Protein AF-A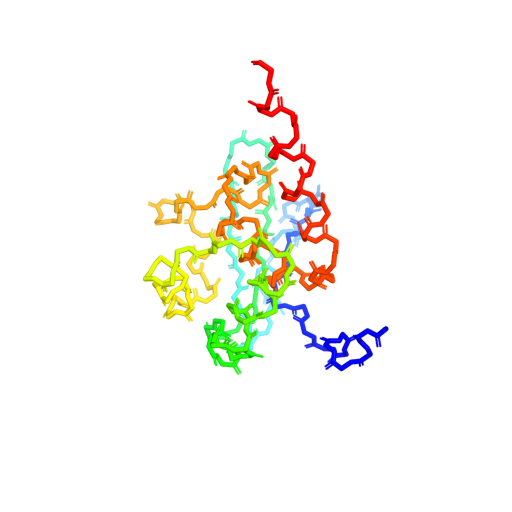0A1C5VA12-F1 (afdb_monomer)

pLDDT: mean 81.7, std 15.46, range [29.97, 97.31]

Mean predicted aligned error: 7.23 Å

Nearest PDB structures (foldseek):
  4krw-assembly1_A-2  TM=3.363E-01  e=3.372E+00  Pseudomonas aeruginosa UCBPP-PA14

Radius of gyration: 15.87 Å; Cα contacts (8 Å, |Δi|>4): 176; chains: 1; bounding box: 36×32×47 Å

Solvent-accessible surface area (backbone atoms only — not comparable to full-atom values): 8118 Å² total; per-residue (Å²): 130,79,80,87,64,78,79,91,45,63,41,36,46,80,44,74,46,92,44,73,65,53,35,54,49,49,65,76,61,62,50,95,65,45,38,74,33,72,47,45,85,82,88,45,87,45,30,30,25,36,23,41,69,56,31,50,57,81,80,45,61,64,70,61,51,53,50,56,39,42,77,72,76,41,86,65,61,64,70,61,48,48,55,58,30,71,35,48,44,59,47,76,26,34,68,93,79,30,88,62,45,87,88,72,53,76,54,70,57,46,39,50,51,45,26,52,35,56,47,49,58,68,68,58,45,53,54,51,52,51,51,54,55,61,70,68,69,121

Structure (mmCIF, N/CA/C/O backbone):
data_AF-A0A1C5VA12-F1
#
_entry.id   AF-A0A1C5VA12-F1
#
loop_
_atom_site.group_PDB
_atom_site.id
_atom_site.type_symbol
_atom_site.label_atom_id
_atom_site.label_alt_id
_atom_site.label_comp_id
_atom_site.label_asym_id
_atom_site.label_entity_id
_atom_site.label_seq_id
_atom_site.pdbx_PDB_ins_code
_atom_site.Cartn_x
_atom_site.Cartn_y
_atom_site.Cartn_z
_atom_site.occupancy
_atom_site.B_iso_or_equiv
_atom_site.auth_seq_id
_atom_site.auth_comp_id
_atom_site.auth_asym_id
_atom_site.auth_atom_id
_atom_site.pdbx_PDB_model_num
ATOM 1 N N . MET A 1 1 ? -2.638 -16.931 15.295 1.00 29.97 1 MET A N 1
ATOM 2 C CA . MET A 1 1 ? -1.655 -17.181 14.218 1.00 29.97 1 MET A CA 1
ATOM 3 C C . MET A 1 1 ? -2.413 -17.085 12.903 1.00 29.97 1 MET A C 1
ATOM 5 O O . MET A 1 1 ? -3.107 -18.033 12.551 1.00 29.97 1 MET A O 1
ATOM 9 N N . ASN A 1 2 ? -2.426 -15.912 12.262 1.00 32.62 2 ASN A N 1
ATOM 10 C CA . ASN A 1 2 ? -3.337 -15.626 11.150 1.00 32.62 2 ASN A CA 1
ATOM 11 C C . ASN A 1 2 ? -2.838 -16.251 9.831 1.00 32.62 2 ASN A C 1
ATOM 13 O O . ASN A 1 2 ? -2.416 -15.587 8.891 1.00 32.62 2 ASN A O 1
ATOM 17 N N . TYR A 1 3 ? -2.898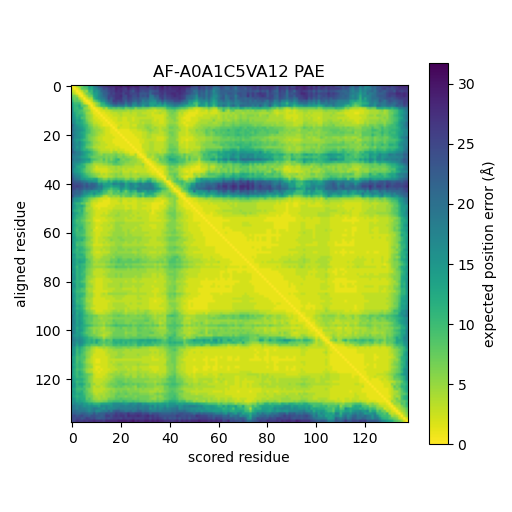 -17.584 9.778 1.00 31.56 3 TYR A N 1
ATOM 18 C CA . TYR A 1 3 ? -2.606 -18.424 8.611 1.00 31.56 3 TYR A CA 1
ATOM 19 C C . TYR A 1 3 ? -3.568 -18.181 7.426 1.00 31.56 3 TYR A C 1
ATOM 21 O O . TYR A 1 3 ? -3.363 -18.744 6.352 1.00 31.56 3 TYR A O 1
ATOM 29 N N . ALA A 1 4 ? -4.597 -17.342 7.597 1.00 36.81 4 ALA A N 1
ATOM 30 C CA . ALA A 1 4 ? -5.618 -17.054 6.591 1.00 36.81 4 ALA A CA 1
ATOM 31 C C . ALA A 1 4 ? -5.236 -15.945 5.585 1.00 36.81 4 ALA A C 1
ATOM 33 O O . ALA A 1 4 ? -5.934 -15.771 4.588 1.00 36.81 4 ALA A O 1
ATOM 34 N N . VAL A 1 5 ? -4.144 -15.192 5.796 1.00 43.16 5 VAL A N 1
ATOM 35 C CA . VAL A 1 5 ? -3.888 -13.967 5.005 1.00 43.16 5 VAL A CA 1
ATOM 36 C C . VAL A 1 5 ? -2.687 -14.067 4.051 1.00 43.16 5 VAL A C 1
ATOM 38 O O . VAL A 1 5 ? -2.600 -13.279 3.121 1.00 43.16 5 VAL A O 1
ATOM 41 N N . GLN A 1 6 ? -1.787 -15.049 4.172 1.00 51.09 6 GLN A N 1
ATOM 42 C CA . GLN A 1 6 ? -0.463 -14.960 3.520 1.00 51.09 6 GLN A CA 1
ATOM 43 C C . GLN A 1 6 ? -0.091 -16.118 2.579 1.00 51.09 6 GLN A C 1
ATOM 45 O O . GLN A 1 6 ? 1.045 -16.586 2.557 1.00 51.09 6 GLN A O 1
ATOM 50 N N . LYS A 1 7 ? -1.021 -16.549 1.723 1.00 44.81 7 LYS A N 1
ATOM 51 C CA . LYS A 1 7 ? -0.675 -17.279 0.491 1.00 44.81 7 LYS A CA 1
ATOM 52 C C . LYS A 1 7 ? -1.203 -16.482 -0.704 1.00 44.81 7 LYS A C 1
ATOM 54 O O . LYS A 1 7 ? -2.408 -16.393 -0.882 1.00 44.81 7 LYS A O 1
ATOM 59 N N . ASN A 1 8 ? -0.296 -15.890 -1.489 1.00 53.03 8 ASN A N 1
ATOM 60 C CA . ASN A 1 8 ? -0.555 -15.107 -2.716 1.00 53.03 8 ASN A CA 1
ATOM 61 C C . ASN A 1 8 ? -1.107 -13.668 -2.572 1.00 53.03 8 ASN A C 1
ATOM 63 O O . ASN A 1 8 ? -1.662 -13.164 -3.548 1.00 53.03 8 ASN A O 1
ATOM 67 N N . LYS A 1 9 ? -0.928 -12.980 -1.431 1.00 59.94 9 LYS A N 1
ATOM 68 C CA . LYS A 1 9 ? -1.467 -11.616 -1.205 1.00 59.94 9 LYS A CA 1
ATOM 69 C C . LYS A 1 9 ? -0.481 -10.446 -1.321 1.00 59.94 9 LYS A C 1
ATOM 71 O O . LYS A 1 9 ? -0.883 -9.322 -1.060 1.00 59.94 9 LYS A O 1
ATOM 76 N N . LYS A 1 10 ? 0.786 -10.656 -1.703 1.00 74.19 10 LYS A N 1
ATOM 77 C CA . LYS A 1 10 ? 1.656 -9.511 -2.019 1.00 74.19 10 LYS A CA 1
ATOM 78 C C . LYS A 1 10 ? 1.098 -8.839 -3.275 1.00 74.19 10 LYS A C 1
ATOM 80 O O . LYS A 1 10 ? 1.158 -9.427 -4.357 1.00 74.19 10 LYS A O 1
ATOM 85 N N . LEU A 1 11 ? 0.482 -7.674 -3.094 1.00 86.56 11 LEU A N 1
ATOM 86 C CA . LEU A 1 11 ? -0.166 -6.933 -4.171 1.00 86.56 11 LEU A CA 1
ATOM 87 C C . LEU A 1 11 ? 0.820 -6.028 -4.881 1.00 86.56 11 LEU A C 1
ATOM 89 O O . LEU A 1 11 ? 0.661 -5.812 -6.075 1.00 86.56 11 LEU A O 1
ATOM 93 N N . ALA A 1 12 ? 1.833 -5.548 -4.162 1.00 89.69 12 ALA A N 1
ATOM 94 C CA . ALA A 1 12 ? 2.859 -4.674 -4.689 1.00 89.69 12 ALA A CA 1
ATOM 95 C C . ALA A 1 12 ? 4.260 -5.047 -4.199 1.00 89.69 12 ALA A C 1
ATOM 97 O O . ALA A 1 12 ? 4.431 -5.732 -3.190 1.00 89.69 12 ALA A O 1
ATOM 98 N N . ALA A 1 13 ? 5.277 -4.583 -4.913 1.00 87.88 13 ALA A N 1
ATOM 99 C CA . ALA A 1 13 ? 6.680 -4.670 -4.554 1.00 87.88 13 ALA A CA 1
ATOM 100 C C . ALA A 1 13 ? 7.433 -3.461 -5.112 1.00 87.88 13 ALA A C 1
ATOM 102 O O . ALA A 1 13 ? 7.199 -3.060 -6.249 1.00 87.88 13 ALA A O 1
ATOM 103 N N . THR A 1 14 ? 8.396 -2.957 -4.346 1.00 86.25 14 THR A N 1
ATOM 104 C CA . THR A 1 14 ? 9.441 -2.090 -4.893 1.00 86.25 14 THR A CA 1
ATOM 105 C C . THR A 1 14 ? 10.615 -2.949 -5.349 1.00 86.25 14 THR A C 1
ATOM 107 O O . THR A 1 14 ? 11.042 -3.865 -4.639 1.00 86.25 14 THR A O 1
ATOM 110 N N . VAL A 1 15 ? 11.118 -2.669 -6.545 1.00 86.38 15 VAL A N 1
ATOM 111 C CA . VAL A 1 15 ? 12.227 -3.375 -7.183 1.00 86.38 15 VAL A CA 1
ATOM 112 C C . VAL A 1 15 ? 13.334 -2.374 -7.505 1.00 86.38 15 VAL A C 1
ATOM 114 O O . VAL A 1 15 ? 13.066 -1.246 -7.915 1.00 86.38 15 VAL A O 1
ATOM 117 N N . TYR A 1 16 ? 14.585 -2.806 -7.328 1.00 86.19 16 TYR A N 1
ATOM 118 C CA . TYR A 1 16 ? 15.787 -2.001 -7.555 1.00 86.19 16 TYR A CA 1
ATOM 119 C C . TYR A 1 16 ? 16.677 -2.679 -8.611 1.00 86.19 16 TYR A C 1
ATOM 121 O O . TYR A 1 16 ? 17.609 -3.406 -8.253 1.00 86.19 16 TYR A O 1
ATOM 129 N N . PRO A 1 17 ? 16.385 -2.487 -9.907 1.00 84.44 17 PRO A N 1
ATOM 130 C CA . PRO A 1 17 ? 17.273 -2.856 -11.000 1.00 84.44 17 PRO A CA 1
ATOM 131 C C . PRO A 1 17 ? 18.661 -2.241 -10.818 1.00 84.44 17 PRO A C 1
ATOM 133 O O . PRO A 1 17 ? 18.811 -1.088 -10.405 1.00 84.44 17 PRO A O 1
ATOM 136 N N . LYS A 1 18 ? 19.690 -3.016 -11.153 1.00 84.06 18 LYS A N 1
ATOM 137 C CA . LYS A 1 18 ? 21.096 -2.619 -11.028 1.00 84.06 18 LYS A CA 1
ATOM 138 C C . LYS A 1 18 ? 21.608 -1.894 -12.267 1.00 84.06 18 LYS A C 1
ATOM 140 O O . LYS A 1 18 ? 22.612 -1.189 -12.184 1.00 84.06 18 LYS A O 1
ATOM 145 N N . THR A 1 19 ? 20.955 -2.086 -13.412 1.00 84.19 19 THR A N 1
ATOM 146 C CA . THR A 1 19 ? 21.347 -1.497 -14.697 1.00 84.19 19 THR A CA 1
ATOM 147 C C . THR A 1 19 ? 20.136 -0.954 -15.453 1.00 84.19 19 THR A C 1
ATOM 149 O O . THR A 1 19 ? 19.003 -1.384 -15.237 1.00 84.19 19 THR A O 1
ATOM 152 N N . ALA A 1 20 ? 20.383 -0.035 -16.391 1.00 82.50 20 ALA A N 1
ATOM 153 C CA . ALA A 1 20 ? 19.352 0.461 -17.303 1.00 82.50 20 ALA A CA 1
ATOM 154 C C . ALA A 1 20 ? 18.749 -0.660 -18.170 1.00 82.50 20 ALA A C 1
ATOM 156 O O . ALA A 1 20 ? 17.567 -0.624 -18.494 1.00 82.50 20 ALA A O 1
ATOM 157 N N . GLU A 1 21 ? 19.546 -1.668 -18.532 1.00 85.06 21 GLU A N 1
ATOM 158 C CA . GLU A 1 21 ? 19.072 -2.827 -19.293 1.00 85.06 21 GLU A CA 1
ATOM 159 C C . GLU A 1 21 ? 18.093 -3.673 -18.472 1.00 85.06 21 GLU A C 1
ATOM 161 O O . GLU A 1 21 ? 17.007 -3.978 -18.956 1.00 85.06 21 GLU A O 1
ATOM 166 N N . GLU A 1 22 ? 18.425 -3.974 -17.211 1.00 84.56 22 GLU A N 1
ATOM 167 C CA . GLU A 1 22 ? 17.539 -4.704 -16.294 1.00 84.56 22 GLU A CA 1
ATOM 168 C C . GLU A 1 22 ? 16.235 -3.930 -16.055 1.00 84.56 22 GLU A C 1
ATOM 170 O O . GLU A 1 22 ? 15.151 -4.508 -16.092 1.00 84.56 22 GLU A O 1
ATOM 175 N N . TYR A 1 23 ? 16.332 -2.609 -15.894 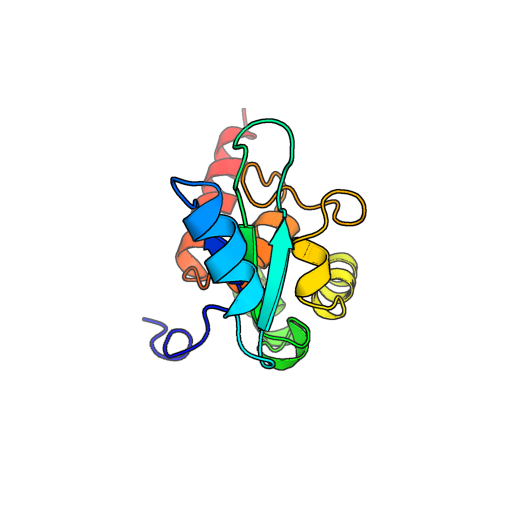1.00 84.56 23 TYR A N 1
ATOM 176 C CA . TYR A 1 23 ? 15.180 -1.718 -15.768 1.00 84.56 23 TYR A CA 1
ATOM 177 C C . TYR A 1 23 ? 14.250 -1.797 -16.991 1.00 84.56 23 TYR A C 1
ATOM 179 O O . TYR A 1 23 ? 13.052 -2.050 -16.852 1.00 84.56 23 TYR A O 1
ATOM 187 N N . MET A 1 24 ? 14.800 -1.634 -18.200 1.00 82.44 24 MET A N 1
ATOM 188 C CA . MET A 1 24 ? 14.023 -1.685 -19.445 1.00 82.44 24 MET A CA 1
ATOM 189 C C . MET A 1 24 ? 13.441 -3.076 -19.703 1.00 82.44 24 MET A C 1
ATOM 191 O O . MET A 1 24 ? 12.303 -3.194 -20.158 1.00 82.44 24 MET A O 1
ATOM 195 N N . GLN A 1 25 ? 14.194 -4.132 -19.385 1.00 85.12 25 GLN A N 1
ATOM 196 C CA . GLN A 1 25 ? 13.719 -5.506 -19.493 1.00 85.12 25 GLN A CA 1
ATOM 197 C C . GLN A 1 25 ? 12.549 -5.757 -18.541 1.00 85.12 25 GLN A C 1
ATOM 199 O O . GLN A 1 25 ? 11.556 -6.349 -18.956 1.00 85.12 25 GLN A O 1
ATOM 204 N N . MET A 1 26 ? 12.625 -5.296 -17.290 1.00 82.38 26 MET A N 1
ATOM 205 C CA . MET A 1 26 ? 11.529 -5.449 -16.332 1.00 82.38 26 MET A CA 1
ATOM 206 C C . MET A 1 26 ? 10.262 -4.750 -16.819 1.00 82.38 26 MET A C 1
ATOM 208 O O . MET A 1 26 ? 9.224 -5.397 -16.899 1.00 82.38 26 MET A O 1
ATOM 212 N N . ILE A 1 27 ? 10.345 -3.490 -17.254 1.00 80.31 27 ILE A N 1
ATOM 213 C CA . ILE A 1 27 ? 9.183 -2.783 -17.816 1.00 80.31 27 ILE A CA 1
ATOM 214 C C . ILE A 1 27 ? 8.597 -3.536 -19.020 1.00 80.31 27 ILE A C 1
ATOM 216 O O . ILE A 1 27 ? 7.382 -3.673 -19.126 1.00 80.31 27 ILE A O 1
ATOM 220 N N . GLY A 1 28 ? 9.445 -4.052 -19.915 1.00 77.25 28 GLY A N 1
ATOM 221 C CA . GLY A 1 28 ? 9.001 -4.752 -21.125 1.00 77.25 28 GLY A CA 1
ATOM 222 C C . GLY A 1 28 ? 8.498 -6.184 -20.911 1.00 77.25 28 GLY A C 1
ATOM 223 O O . GLY A 1 28 ? 7.936 -6.761 -21.838 1.00 77.25 28 GLY A O 1
ATOM 224 N N . THR A 1 29 ? 8.719 -6.778 -19.734 1.00 79.38 29 THR A N 1
ATOM 225 C CA . THR A 1 29 ? 8.376 -8.186 -19.440 1.00 79.38 29 THR A CA 1
ATOM 226 C C . THR A 1 29 ? 7.376 -8.356 -18.306 1.00 79.38 29 THR A C 1
ATOM 228 O O . THR A 1 29 ? 6.897 -9.472 -18.088 1.00 79.38 29 THR A O 1
ATOM 231 N N . VAL A 1 30 ? 7.031 -7.279 -17.594 1.00 79.25 30 VAL A N 1
ATOM 232 C CA . VAL A 1 30 ? 5.912 -7.291 -16.653 1.00 79.25 30 VAL A CA 1
ATOM 233 C C . VAL A 1 30 ? 4.648 -7.646 -17.438 1.00 79.25 30 VAL A C 1
ATOM 235 O O . VAL A 1 30 ? 4.236 -6.928 -18.344 1.00 79.25 30 VAL A O 1
ATOM 238 N N . GLY A 1 31 ? 4.081 -8.813 -17.126 1.00 72.06 31 GLY A N 1
ATOM 239 C CA . GLY A 1 31 ? 2.914 -9.338 -17.827 1.00 72.06 31 GLY A CA 1
ATOM 240 C C . GLY A 1 31 ? 1.672 -8.468 -17.638 1.00 72.06 31 GLY A C 1
ATOM 241 O O . GLY A 1 31 ? 1.582 -7.686 -16.692 1.00 72.06 31 GLY A O 1
ATOM 242 N N . ASP A 1 32 ? 0.673 -8.677 -18.496 1.00 78.88 32 ASP A N 1
ATOM 243 C CA . ASP A 1 32 ? -0.553 -7.867 -18.559 1.00 78.88 32 ASP A CA 1
ATOM 244 C C . ASP A 1 32 ? -1.387 -7.847 -17.265 1.00 78.88 32 ASP A C 1
ATOM 246 O O . ASP A 1 32 ? -2.313 -7.049 -17.139 1.00 78.88 32 ASP A O 1
ATOM 250 N N . GLU A 1 33 ? -1.091 -8.710 -16.296 1.00 80.19 33 GLU A N 1
ATOM 251 C CA . GLU A 1 33 ? -1.761 -8.771 -14.991 1.00 80.19 33 GLU A CA 1
ATOM 252 C C . GLU A 1 33 ? -1.239 -7.733 -13.984 1.00 80.19 33 GLU A C 1
ATOM 254 O O . GLU A 1 33 ? -1.808 -7.569 -12.899 1.00 80.19 33 GLU A O 1
ATOM 259 N N . TYR A 1 34 ? -0.168 -7.024 -14.336 1.00 84.56 34 TYR A N 1
ATOM 260 C CA . TYR A 1 34 ? 0.562 -6.151 -13.436 1.00 84.56 34 TYR A CA 1
ATOM 261 C C . TYR A 1 34 ? 0.719 -4.740 -14.002 1.00 84.56 34 TYR A C 1
ATOM 263 O O . TYR A 1 34 ? 0.713 -4.488 -15.205 1.00 84.56 34 TYR A O 1
ATOM 271 N N . TYR A 1 35 ? 0.881 -3.816 -13.075 1.00 85.38 35 TYR A N 1
ATOM 272 C CA . TYR A 1 35 ? 1.321 -2.456 -13.258 1.00 85.38 35 TYR A CA 1
ATOM 273 C C . TYR A 1 35 ? 2.813 -2.366 -12.932 1.00 85.38 35 TYR A C 1
ATOM 275 O O . TYR A 1 35 ? 3.266 -2.962 -11.957 1.00 85.38 35 TYR A O 1
ATOM 283 N N . CYS A 1 36 ? 3.574 -1.613 -13.726 1.00 86.19 36 CYS A N 1
ATOM 284 C CA . CYS A 1 36 ? 4.980 -1.314 -13.466 1.00 86.19 36 CYS A CA 1
ATOM 285 C C . CYS A 1 36 ? 5.233 0.168 -13.731 1.00 86.19 36 CYS A C 1
ATOM 287 O O . CYS A 1 36 ? 5.070 0.629 -14.860 1.00 86.19 36 CYS A O 1
ATOM 289 N N . TYR A 1 37 ? 5.604 0.901 -12.684 1.00 80.31 37 TYR A N 1
ATOM 290 C CA . TYR A 1 37 ? 5.774 2.347 -12.717 1.00 80.31 37 TYR A CA 1
ATOM 291 C C . TYR A 1 37 ? 7.158 2.748 -12.196 1.00 80.31 37 TYR A C 1
ATOM 293 O O . TYR A 1 37 ? 7.631 2.159 -11.219 1.00 80.31 37 TYR A O 1
ATOM 301 N N . PRO A 1 38 ? 7.816 3.749 -12.809 1.00 78.62 38 PRO A N 1
ATOM 302 C CA . PRO A 1 38 ? 8.964 4.395 -12.190 1.00 78.62 38 PRO A CA 1
ATOM 303 C C . PRO A 1 38 ? 8.517 5.035 -10.878 1.00 78.62 38 PRO A C 1
ATOM 305 O O . PRO A 1 38 ? 7.667 5.919 -10.885 1.00 78.62 38 PRO A O 1
ATOM 308 N N . TYR A 1 39 ? 9.086 4.582 -9.764 1.00 68.81 39 TYR A N 1
ATOM 309 C CA . TYR A 1 39 ? 8.703 5.075 -8.443 1.00 68.81 39 TYR A CA 1
ATOM 310 C C . TYR A 1 39 ? 9.449 6.368 -8.083 1.00 68.81 39 TYR A C 1
ATOM 312 O O . TYR A 1 39 ? 8.977 7.128 -7.250 1.00 68.81 39 TYR A O 1
ATOM 320 N N . HIS A 1 40 ? 10.613 6.640 -8.698 1.00 63.03 40 HIS A N 1
ATOM 321 C CA . HIS A 1 40 ? 11.339 7.890 -8.461 1.00 63.03 40 HIS A CA 1
ATOM 322 C C . HIS A 1 40 ? 12.373 8.211 -9.552 1.00 63.03 40 HIS A C 1
ATOM 324 O O . HIS A 1 40 ? 12.961 7.314 -10.153 1.00 63.03 40 HIS A O 1
ATOM 330 N N . THR A 1 41 ? 12.652 9.503 -9.761 1.00 54.28 41 THR A N 1
ATOM 331 C CA . THR A 1 41 ? 13.744 9.989 -10.630 1.00 54.28 41 THR A CA 1
ATOM 332 C C . THR A 1 41 ? 14.940 10.561 -9.860 1.00 54.28 41 THR A C 1
ATOM 334 O O . THR A 1 41 ? 15.939 10.902 -10.492 1.00 54.28 41 THR A O 1
ATOM 337 N N . ARG A 1 42 ? 14.877 10.693 -8.521 1.00 54.91 42 ARG A N 1
ATOM 338 C CA . ARG A 1 42 ? 15.814 11.570 -7.784 1.00 54.91 42 ARG A CA 1
ATOM 339 C C . ARG A 1 42 ? 16.811 10.893 -6.836 1.00 54.91 42 ARG A C 1
ATOM 341 O O . ARG A 1 42 ? 17.907 11.426 -6.712 1.00 54.91 42 ARG A O 1
ATOM 348 N N . GLU A 1 43 ? 16.516 9.732 -6.242 1.00 50.09 43 GLU A N 1
ATOM 349 C CA . GLU A 1 43 ? 17.462 9.076 -5.304 1.00 50.09 43 GLU A CA 1
ATOM 350 C C . GLU A 1 43 ? 18.021 7.730 -5.785 1.00 50.09 43 GLU A C 1
ATOM 352 O O . GLU A 1 43 ? 19.200 7.440 -5.593 1.00 50.09 43 GLU A O 1
ATOM 357 N N . TYR A 1 44 ? 17.212 6.932 -6.483 1.00 59.09 44 TYR A N 1
ATOM 358 C CA . TYR A 1 44 ? 17.643 5.692 -7.125 1.00 59.09 44 TYR A CA 1
ATOM 359 C C . TYR A 1 44 ? 17.216 5.735 -8.583 1.00 59.09 44 TYR A C 1
ATOM 361 O O . TYR A 1 44 ? 16.026 5.684 -8.880 1.00 59.09 44 TYR A O 1
ATOM 369 N N . GLN A 1 45 ? 18.198 5.810 -9.485 1.00 64.62 45 GLN A N 1
ATOM 370 C CA . GLN A 1 45 ? 17.987 6.039 -10.920 1.00 64.62 45 GLN A CA 1
ATOM 371 C C . GLN A 1 45 ? 17.024 5.032 -11.582 1.00 64.62 45 GLN A C 1
ATOM 373 O O . GLN A 1 45 ? 16.473 5.328 -12.637 1.00 64.62 45 GLN A O 1
ATOM 378 N N . TYR A 1 46 ? 16.815 3.860 -10.970 1.00 70.75 46 TYR A N 1
ATOM 379 C CA . TYR A 1 46 ? 16.066 2.753 -11.563 1.00 70.75 46 TYR A CA 1
ATOM 380 C C . TYR A 1 46 ? 14.951 2.177 -10.680 1.00 70.75 46 TYR A C 1
ATOM 382 O O . TYR A 1 46 ? 14.474 1.089 -10.962 1.00 70.75 46 TYR A O 1
ATOM 390 N N . MET A 1 47 ? 14.502 2.847 -9.619 1.00 82.69 47 MET A N 1
ATOM 391 C CA . MET A 1 47 ? 13.498 2.244 -8.730 1.00 82.69 47 MET A CA 1
ATOM 392 C C . MET A 1 47 ? 12.133 2.053 -9.418 1.00 82.69 47 MET A C 1
ATOM 394 O O . MET A 1 47 ? 11.552 2.998 -9.954 1.00 82.69 47 MET A O 1
ATOM 398 N N . LEU A 1 48 ? 11.607 0.827 -9.356 1.00 85.81 48 LEU A N 1
ATOM 399 C CA . LEU A 1 48 ? 10.322 0.438 -9.935 1.00 85.81 48 LEU A CA 1
ATOM 400 C C . LEU A 1 48 ? 9.330 0.044 -8.845 1.00 85.81 48 LEU A C 1
ATOM 402 O O . LEU A 1 48 ? 9.645 -0.757 -7.967 1.00 85.81 48 LEU A O 1
ATOM 406 N N . TYR A 1 49 ? 8.106 0.542 -8.959 1.00 88.81 49 TYR A N 1
ATOM 407 C CA . TYR A 1 49 ? 6.948 0.013 -8.258 1.00 88.81 49 TYR A CA 1
ATOM 408 C C . TYR A 1 49 ? 6.223 -0.965 -9.175 1.00 88.81 49 TYR A C 1
ATOM 410 O O . TYR A 1 49 ? 5.854 -0.623 -10.299 1.00 88.81 49 TYR A O 1
ATOM 418 N N . VAL A 1 50 ? 6.022 -2.190 -8.703 1.00 89.44 50 VAL A N 1
ATOM 419 C CA . VAL A 1 50 ? 5.289 -3.227 -9.426 1.00 89.44 50 VAL A CA 1
ATOM 420 C C . VAL A 1 50 ? 4.103 -3.649 -8.584 1.00 89.44 50 VAL A C 1
ATOM 422 O O . VAL A 1 50 ? 4.292 -4.046 -7.437 1.00 89.44 50 VAL A O 1
ATOM 425 N N . SER A 1 51 ? 2.896 -3.616 -9.137 1.00 91.12 51 SER A N 1
ATOM 426 C CA . SER A 1 51 ? 1.694 -4.091 -8.450 1.00 91.12 51 SER A CA 1
ATOM 427 C C . SER A 1 51 ? 0.797 -4.917 -9.352 1.00 91.12 51 SER A C 1
ATOM 429 O O . SER A 1 51 ? 0.942 -4.906 -10.567 1.00 91.12 51 SER A O 1
ATOM 431 N N . ARG A 1 52 ? -0.114 -5.695 -8.772 1.00 89.31 52 ARG A N 1
ATOM 432 C CA . ARG A 1 52 ? -1.208 -6.312 -9.528 1.00 89.31 52 ARG A CA 1
ATOM 433 C C . ARG A 1 52 ? -2.175 -5.241 -10.023 1.00 89.31 52 ARG A C 1
ATOM 435 O O . ARG A 1 52 ? -2.243 -4.153 -9.459 1.00 89.31 52 ARG A O 1
ATOM 442 N N . LYS A 1 53 ? -2.981 -5.576 -11.025 1.00 89.94 53 LYS A N 1
ATOM 443 C CA . LYS A 1 53 ? -4.145 -4.764 -11.396 1.00 89.94 53 LYS A CA 1
ATOM 444 C C . LYS A 1 53 ? -5.269 -4.846 -10.357 1.00 89.94 53 LYS A C 1
ATOM 446 O O . LYS A 1 53 ? -5.319 -5.769 -9.536 1.00 89.94 53 LYS A O 1
ATOM 451 N N . GLY A 1 54 ? -6.179 -3.879 -10.436 1.00 92.44 54 GLY A N 1
ATOM 452 C CA . GLY A 1 54 ? -7.311 -3.721 -9.524 1.00 92.44 54 GLY A CA 1
ATOM 453 C C . GLY A 1 54 ? -7.029 -2.709 -8.420 1.00 92.44 54 GLY A C 1
ATOM 454 O O . GLY A 1 54 ? -6.183 -1.832 -8.573 1.00 92.44 54 GLY A O 1
ATOM 455 N N . SER A 1 55 ? -7.749 -2.848 -7.318 1.00 95.38 55 SER A N 1
ATOM 456 C CA . SER A 1 55 ? -7.772 -1.987 -6.136 1.00 95.38 55 SER A CA 1
ATOM 457 C C . SER A 1 55 ? -7.613 -2.826 -4.867 1.00 95.38 55 SER A C 1
ATOM 459 O O . SER A 1 55 ? -7.728 -4.049 -4.916 1.00 95.38 55 SER A O 1
ATOM 461 N N . LEU A 1 56 ? -7.381 -2.214 -3.702 1.00 93.75 56 LEU A N 1
ATOM 462 C CA . LEU A 1 56 ? -7.334 -2.981 -2.444 1.00 93.75 56 LEU A CA 1
ATOM 463 C C . LEU A 1 56 ? -8.670 -3.677 -2.145 1.00 93.75 56 LEU A C 1
ATOM 465 O O . LEU A 1 56 ? -8.660 -4.788 -1.615 1.00 93.75 56 LEU A O 1
ATOM 469 N N . SER A 1 57 ? -9.798 -3.064 -2.524 1.00 94.81 57 SER A N 1
ATOM 470 C CA . SER A 1 57 ? -11.137 -3.647 -2.372 1.00 94.81 57 SER A CA 1
ATOM 471 C C . SER A 1 57 ? -11.331 -4.969 -3.116 1.00 94.81 57 SER A C 1
ATOM 473 O O . SER A 1 57 ? -12.166 -5.770 -2.705 1.00 94.81 57 SER A O 1
ATOM 475 N N . ASP A 1 58 ? -10.551 -5.241 -4.163 1.00 92.44 58 ASP A N 1
ATOM 476 C CA . ASP A 1 58 ? -10.619 -6.520 -4.879 1.00 92.44 58 ASP A CA 1
ATOM 477 C C . ASP A 1 58 ? -9.972 -7.674 -4.089 1.00 92.44 58 ASP A C 1
ATOM 479 O O . ASP A 1 58 ? -10.205 -8.849 -4.380 1.00 92.44 58 ASP A O 1
ATOM 483 N N . TYR A 1 59 ? -9.158 -7.358 -3.075 1.00 90.31 59 TYR A N 1
ATOM 484 C CA . TYR A 1 59 ? -8.358 -8.333 -2.324 1.00 90.31 59 TYR A CA 1
ATOM 485 C C . TYR A 1 59 ? -8.652 -8.357 -0.817 1.00 90.31 59 TYR A C 1
ATOM 487 O O . TYR A 1 59 ? -8.332 -9.350 -0.146 1.00 90.31 59 TYR A O 1
ATOM 495 N N . PHE A 1 60 ? -9.231 -7.283 -0.277 1.00 91.81 60 PHE A N 1
ATOM 496 C CA . PHE A 1 60 ? -9.478 -7.100 1.149 1.00 91.81 60 PHE A CA 1
ATOM 497 C C . PHE A 1 60 ? -10.865 -6.515 1.421 1.00 91.81 60 PHE A C 1
ATOM 499 O O . PHE A 1 60 ? -11.326 -5.604 0.737 1.00 91.81 60 PHE A O 1
ATOM 506 N N . ASP A 1 61 ? -11.486 -7.004 2.491 1.00 93.00 61 ASP A N 1
ATOM 507 C CA . ASP A 1 61 ? -12.712 -6.444 3.050 1.00 93.00 61 ASP A CA 1
ATOM 508 C C . ASP A 1 61 ? -12.355 -5.290 4.002 1.00 93.00 61 ASP A C 1
ATOM 510 O O . ASP A 1 61 ? -11.648 -5.490 4.993 1.00 93.00 61 ASP A O 1
ATOM 514 N N . LEU A 1 62 ? -12.806 -4.073 3.680 1.00 94.56 62 LEU A N 1
ATOM 515 C CA . LEU A 1 62 ? -12.487 -2.872 4.456 1.00 94.56 62 LEU A CA 1
ATOM 516 C C . LEU A 1 62 ? -13.036 -2.945 5.886 1.00 94.56 62 LEU A C 1
ATOM 518 O O . LEU A 1 62 ? -12.312 -2.618 6.826 1.00 94.56 62 LEU A O 1
ATOM 522 N N . ASP A 1 63 ? -14.277 -3.395 6.061 1.00 95.12 63 ASP A N 1
ATOM 523 C CA . ASP A 1 63 ? -14.922 -3.453 7.376 1.00 95.12 63 ASP A CA 1
ATOM 524 C C . ASP A 1 63 ? -14.200 -4.457 8.279 1.00 95.12 63 ASP A C 1
ATOM 526 O O . ASP A 1 63 ? -13.962 -4.197 9.463 1.00 95.12 63 ASP A O 1
ATOM 530 N N . GLN A 1 64 ? -13.760 -5.581 7.705 1.00 94.06 64 GLN A N 1
ATOM 531 C CA . GLN A 1 64 ? -12.932 -6.549 8.413 1.00 94.06 64 GLN A CA 1
ATOM 532 C C . GLN A 1 64 ? -11.585 -5.948 8.831 1.00 94.06 64 GLN A C 1
ATOM 534 O O . GLN A 1 64 ? -11.152 -6.164 9.964 1.00 94.06 64 GLN A O 1
ATOM 539 N N . ILE A 1 65 ? -10.919 -5.195 7.950 1.00 93.75 65 ILE A N 1
ATOM 540 C CA . ILE A 1 65 ? -9.650 -4.533 8.276 1.00 93.75 65 ILE A CA 1
ATOM 541 C C . ILE A 1 65 ? -9.842 -3.529 9.416 1.00 93.75 65 ILE A C 1
ATOM 543 O O . ILE A 1 65 ? -9.143 -3.629 10.425 1.00 93.75 65 ILE A O 1
ATOM 547 N N . LEU A 1 66 ? -10.820 -2.626 9.309 1.00 95.56 66 LEU A N 1
ATOM 548 C CA . LEU A 1 66 ? -11.119 -1.641 10.354 1.00 95.56 66 LEU A CA 1
ATOM 549 C C . LEU A 1 66 ? -11.420 -2.321 11.698 1.00 95.56 66 LEU A C 1
ATOM 551 O O . LEU A 1 66 ? -10.891 -1.913 12.731 1.00 95.56 66 LEU A O 1
ATOM 555 N N . SER A 1 67 ? -12.194 -3.410 11.685 1.00 94.62 67 SER A N 1
ATOM 556 C CA . SER A 1 67 ? -12.501 -4.186 12.890 1.00 94.62 67 SER A CA 1
ATOM 557 C C . SER A 1 67 ? -11.255 -4.803 13.537 1.00 94.62 67 SER A C 1
ATOM 559 O O . SER A 1 67 ? -11.111 -4.748 14.760 1.00 94.62 67 SER A O 1
ATOM 561 N N . VAL A 1 68 ? -10.328 -5.356 12.745 1.00 93.44 68 VAL A N 1
ATOM 562 C CA . VAL A 1 68 ? -9.088 -5.963 13.262 1.00 93.44 68 VAL A CA 1
ATOM 563 C C . VAL A 1 68 ? -8.181 -4.919 13.918 1.00 93.44 68 VAL A C 1
ATOM 565 O O . VAL A 1 68 ? -7.665 -5.166 15.012 1.00 93.44 68 VAL A O 1
ATOM 568 N N . TYR A 1 69 ? -7.997 -3.756 13.286 1.00 93.75 69 TYR A N 1
ATOM 569 C CA . TYR A 1 69 ? -7.213 -2.662 13.871 1.00 93.75 69 TYR A CA 1
ATOM 570 C C . TYR A 1 69 ? -7.891 -2.089 15.125 1.00 93.75 69 TYR A C 1
ATOM 572 O O . TYR A 1 69 ? -7.230 -1.936 16.156 1.00 93.75 69 TYR A O 1
ATOM 580 N N . GLY A 1 70 ? -9.215 -1.900 15.097 1.00 94.44 70 GLY A N 1
ATOM 581 C CA . GLY A 1 70 ? -9.990 -1.439 16.251 1.00 94.44 70 GLY A CA 1
ATOM 582 C C . GLY A 1 70 ? -9.900 -2.387 17.451 1.00 94.44 70 GLY A C 1
ATOM 583 O O . GLY A 1 70 ? -9.670 -1.947 18.576 1.00 94.44 70 GLY A O 1
ATOM 584 N N . ALA A 1 71 ? -9.954 -3.705 17.225 1.00 93.56 71 ALA A N 1
ATOM 585 C CA . ALA A 1 71 ? -9.739 -4.710 18.274 1.00 93.56 71 ALA A CA 1
ATOM 586 C C . ALA A 1 71 ? -8.331 -4.645 18.900 1.00 93.56 71 ALA A C 1
ATOM 588 O O . ALA A 1 71 ? -8.116 -5.130 20.012 1.00 93.56 71 ALA A O 1
ATOM 589 N N . CYS A 1 72 ? -7.370 -4.036 18.202 1.00 90.94 72 CYS A N 1
ATOM 590 C CA . CYS A 1 72 ? -6.017 -3.801 18.691 1.00 90.94 72 CYS A CA 1
ATOM 591 C C . CYS A 1 72 ? -5.844 -2.436 19.382 1.00 90.94 72 CYS A C 1
ATOM 593 O O . CYS A 1 72 ? -4.734 -2.154 19.848 1.00 90.94 72 CYS A O 1
ATOM 595 N N . GLY A 1 73 ? -6.906 -1.627 19.482 1.00 91.88 73 GLY A N 1
ATOM 596 C CA . GLY A 1 73 ? -6.882 -0.274 20.042 1.00 91.88 73 GLY A CA 1
ATOM 597 C C . GLY A 1 73 ? -6.336 0.786 19.083 1.00 91.88 73 GLY A C 1
ATOM 598 O O . GLY A 1 73 ? -5.792 1.782 19.544 1.00 91.88 73 GLY A O 1
ATOM 599 N N . ILE A 1 74 ? -6.416 0.546 17.771 1.00 92.44 74 ILE A N 1
ATOM 600 C CA . ILE A 1 74 ? -5.999 1.491 16.729 1.00 92.44 74 ILE A CA 1
ATOM 601 C C . ILE A 1 74 ? -7.248 1.937 15.976 1.00 92.44 74 ILE A C 1
ATOM 603 O O . ILE A 1 74 ? -7.909 1.125 15.325 1.00 92.44 74 ILE A O 1
ATOM 607 N N . GLU A 1 75 ? -7.568 3.222 16.075 1.00 93.31 75 GLU A N 1
ATOM 608 C CA . GLU A 1 75 ? -8.708 3.830 15.394 1.00 93.31 75 GLU A CA 1
ATOM 609 C C . GLU A 1 75 ? -8.240 4.452 14.078 1.00 93.31 75 GLU A C 1
ATOM 611 O O . GLU A 1 75 ? -7.689 5.547 14.060 1.00 93.31 75 GLU A O 1
ATOM 616 N N . LEU A 1 76 ? -8.450 3.728 12.977 1.00 94.31 76 LEU A N 1
ATOM 617 C CA . LEU A 1 76 ? -8.180 4.232 11.631 1.00 94.31 76 LEU A CA 1
ATOM 618 C C . LEU A 1 76 ? -9.353 5.081 11.128 1.00 94.31 76 LEU A C 1
ATOM 620 O O . LEU A 1 76 ? -10.516 4.709 11.315 1.00 94.31 76 LEU A O 1
ATOM 624 N N . ASP A 1 77 ? -9.057 6.160 10.407 1.00 96.12 77 ASP A N 1
ATOM 625 C CA . ASP A 1 77 ? -10.073 6.949 9.708 1.00 96.12 77 ASP A CA 1
ATOM 626 C C . ASP A 1 77 ? -10.715 6.122 8.578 1.00 96.12 77 ASP A C 1
ATOM 628 O O . ASP A 1 77 ? -10.115 5.847 7.533 1.00 96.12 77 ASP A O 1
ATOM 632 N N . ALA A 1 78 ? -11.975 5.734 8.780 1.00 96.12 78 ALA A N 1
ATOM 633 C CA . ALA A 1 78 ? -12.722 4.909 7.839 1.00 96.12 78 ALA A CA 1
ATOM 634 C C . ALA A 1 78 ? -12.958 5.590 6.478 1.00 96.12 78 ALA A C 1
ATOM 636 O O . ALA A 1 78 ? -12.953 4.912 5.448 1.00 96.12 78 ALA A O 1
ATOM 637 N N . GLU A 1 79 ? -13.158 6.911 6.436 1.00 96.44 79 GLU A N 1
ATOM 638 C CA . GLU A 1 79 ? -13.379 7.634 5.179 1.00 96.44 79 GLU A CA 1
ATOM 639 C C . GLU A 1 79 ? -12.091 7.712 4.362 1.00 96.44 79 GLU A C 1
ATOM 641 O O . GLU A 1 79 ? -12.104 7.498 3.145 1.00 96.44 79 GLU A O 1
ATOM 646 N N . LYS A 1 80 ? -10.966 7.970 5.031 1.00 95.38 80 LYS A N 1
ATOM 647 C CA . LYS A 1 80 ? -9.637 7.984 4.418 1.00 95.38 80 LYS A CA 1
ATOM 648 C C . LYS A 1 80 ? -9.245 6.593 3.919 1.00 95.38 80 LYS A C 1
ATOM 650 O O . LYS A 1 80 ? -8.876 6.442 2.753 1.00 95.38 80 LYS A O 1
ATOM 655 N N . MET A 1 81 ? -9.443 5.561 4.738 1.00 96.44 81 MET A N 1
ATOM 656 C CA . MET A 1 81 ? -9.214 4.171 4.337 1.00 96.44 81 MET A CA 1
ATOM 657 C C . MET A 1 81 ? -10.089 3.767 3.148 1.00 96.44 81 MET A C 1
ATOM 659 O O . MET A 1 81 ? -9.595 3.149 2.207 1.00 96.44 81 MET A O 1
ATOM 663 N N . LYS A 1 82 ? -11.363 4.179 3.121 1.00 97.31 82 LYS A N 1
ATOM 664 C CA . LYS A 1 82 ? -12.253 3.938 1.978 1.00 97.31 82 LYS A CA 1
ATOM 665 C C . LYS A 1 82 ? -11.735 4.578 0.694 1.00 97.31 82 LYS A C 1
ATOM 667 O O . LYS A 1 82 ? -11.777 3.933 -0.352 1.00 97.31 82 LYS A O 1
ATOM 672 N N . LYS A 1 83 ? -11.225 5.814 0.759 1.00 95.88 83 LYS A N 1
ATOM 673 C CA . LYS A 1 83 ? -10.613 6.473 -0.406 1.00 95.88 83 LYS A CA 1
ATOM 674 C C . LYS A 1 83 ? -9.440 5.656 -0.934 1.00 95.88 83 LYS A C 1
ATOM 676 O O . LYS A 1 83 ? -9.410 5.386 -2.129 1.00 95.88 83 LYS A O 1
ATOM 681 N N . TYR A 1 84 ? -8.528 5.216 -0.066 1.00 95.56 84 TYR A N 1
ATOM 682 C CA . TYR A 1 84 ? -7.398 4.378 -0.477 1.00 95.56 84 TYR A CA 1
ATOM 683 C C . TYR A 1 84 ? -7.844 3.029 -1.041 1.00 95.56 84 TYR A C 1
ATOM 685 O O . TYR A 1 84 ? -7.294 2.573 -2.041 1.00 95.56 84 TYR A O 1
ATOM 693 N N . PHE A 1 85 ? -8.878 2.416 -0.463 1.00 96.00 85 PHE A N 1
ATOM 694 C CA . PHE A 1 85 ? -9.368 1.114 -0.907 1.00 96.00 85 PHE A CA 1
ATOM 695 C C . PHE A 1 85 ? -9.937 1.116 -2.327 1.00 96.00 85 PHE A C 1
ATOM 697 O O . PHE A 1 85 ? -9.857 0.105 -3.021 1.00 96.00 85 PHE A O 1
ATOM 704 N N . GLN A 1 86 ? -10.459 2.264 -2.760 1.00 96.19 86 GLN A N 1
ATOM 705 C CA . GLN A 1 86 ? -11.045 2.470 -4.082 1.00 96.19 86 GLN A CA 1
ATOM 706 C C . GLN A 1 86 ? -10.032 2.903 -5.150 1.00 96.19 86 GLN A C 1
ATOM 708 O O . GLN A 1 86 ? -10.387 2.964 -6.327 1.00 96.19 86 GLN A O 1
ATOM 713 N N . LYS A 1 87 ? -8.792 3.238 -4.774 1.00 95.75 87 LYS A N 1
ATOM 714 C CA . LYS A 1 87 ? -7.752 3.592 -5.745 1.00 95.75 87 LYS A CA 1
ATOM 715 C C . LYS A 1 87 ? -7.278 2.347 -6.484 1.00 95.75 87 LYS A C 1
ATOM 717 O O . LYS A 1 87 ? -7.126 1.281 -5.886 1.00 95.75 87 LYS A O 1
ATOM 722 N N . GLU A 1 88 ? -6.994 2.500 -7.775 1.00 95.06 88 GLU A N 1
ATOM 723 C CA . GLU A 1 88 ? -6.231 1.479 -8.487 1.00 95.06 88 GLU A CA 1
ATOM 724 C C . GLU A 1 88 ? -4.853 1.314 -7.849 1.00 95.06 88 GLU A C 1
ATOM 726 O O . GLU A 1 88 ? -4.244 2.283 -7.411 1.00 95.06 88 GLU A O 1
ATOM 731 N N . LEU A 1 89 ? -4.321 0.097 -7.839 1.00 93.56 89 LEU A N 1
ATOM 732 C CA . LEU A 1 89 ? -3.018 -0.184 -7.245 1.00 93.56 89 LEU A CA 1
ATOM 733 C C . LEU A 1 89 ? -1.867 0.541 -7.965 1.00 93.56 89 LEU A C 1
ATOM 735 O O . LEU A 1 89 ? -0.812 0.727 -7.370 1.00 93.56 89 LEU A O 1
ATOM 739 N N . SER A 1 90 ? -2.056 0.975 -9.214 1.00 91.31 90 SER A N 1
ATOM 740 C CA . SER A 1 90 ? -1.131 1.849 -9.953 1.00 91.31 90 SER A CA 1
ATOM 741 C C . SER A 1 90 ? -0.940 3.215 -9.289 1.00 91.31 90 SER A C 1
ATOM 743 O O . SER A 1 90 ? 0.164 3.754 -9.325 1.00 91.31 90 SER A O 1
ATOM 745 N N . TYR A 1 91 ? -1.983 3.742 -8.637 1.00 92.31 91 TYR A N 1
ATOM 746 C CA . TYR A 1 91 ? -1.971 5.029 -7.938 1.00 92.31 91 TYR A CA 1
ATOM 747 C C . TYR A 1 91 ? -0.804 5.122 -6.958 1.00 92.31 91 TYR A C 1
ATOM 749 O O . TYR A 1 91 ? -0.084 6.109 -6.957 1.00 92.31 91 TYR A O 1
ATOM 757 N N . PHE A 1 92 ? -0.564 4.066 -6.177 1.00 90.44 92 PHE A N 1
ATOM 758 C CA . PHE A 1 92 ? 0.486 4.052 -5.155 1.00 90.44 92 PHE A CA 1
ATOM 759 C C . PHE A 1 92 ? 1.906 4.051 -5.730 1.00 90.44 92 PHE A C 1
ATOM 761 O O . PHE A 1 92 ? 2.854 4.271 -4.988 1.00 90.44 92 PHE A O 1
ATOM 768 N N . GLY A 1 93 ? 2.063 3.793 -7.030 1.00 86.31 93 GLY A N 1
ATOM 769 C CA . GLY A 1 93 ? 3.338 3.929 -7.727 1.00 86.31 93 GLY A CA 1
ATOM 770 C C . GLY A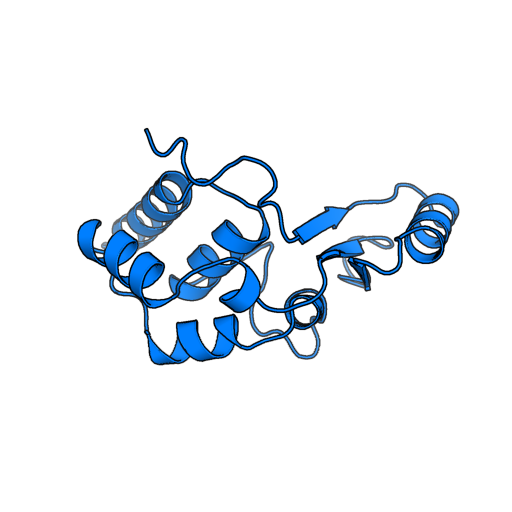 1 93 ? 3.586 5.322 -8.308 1.00 86.31 93 GLY A C 1
ATOM 771 O O . GLY A 1 93 ? 4.684 5.564 -8.800 1.00 86.31 93 GLY A O 1
ATOM 772 N N . ASN A 1 94 ? 2.585 6.210 -8.293 1.00 85.44 94 ASN A N 1
ATOM 773 C CA . ASN A 1 94 ? 2.644 7.532 -8.907 1.00 85.44 94 ASN A CA 1
ATOM 774 C C . ASN A 1 94 ? 2.836 8.620 -7.843 1.00 85.44 94 ASN A C 1
ATOM 776 O O . ASN A 1 94 ? 1.870 9.070 -7.237 1.00 85.44 94 ASN A O 1
ATOM 780 N N . GLU A 1 95 ? 4.074 9.070 -7.644 1.00 77.25 95 GLU A N 1
ATOM 781 C CA . GLU A 1 95 ? 4.429 10.101 -6.653 1.00 77.25 95 GLU A CA 1
ATOM 782 C C . GLU A 1 95 ? 3.736 11.457 -6.904 1.00 77.25 95 GLU A C 1
ATOM 784 O O . GLU A 1 95 ? 3.507 12.215 -5.967 1.00 77.25 95 GLU A O 1
ATOM 789 N N . GLU A 1 96 ? 3.364 11.775 -8.149 1.00 80.38 96 GLU A N 1
ATOM 790 C CA . GLU A 1 96 ? 2.690 13.045 -8.465 1.00 80.38 96 GLU A CA 1
ATOM 791 C C . GLU A 1 96 ? 1.227 13.068 -7.995 1.00 80.38 96 GLU A C 1
ATOM 793 O O . GLU A 1 96 ? 0.657 14.138 -7.781 1.00 80.38 96 GLU A O 1
ATOM 798 N N . GLU A 1 97 ? 0.616 11.893 -7.827 1.00 84.06 97 GLU A N 1
ATOM 799 C CA . GLU A 1 97 ? -0.787 11.742 -7.430 1.00 84.06 97 GLU A CA 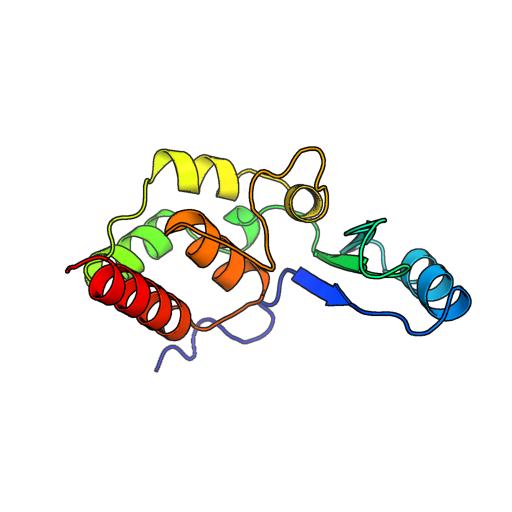1
ATOM 800 C C . GLU A 1 97 ? -0.951 11.133 -6.030 1.00 84.06 97 GLU A C 1
ATOM 802 O O . GLU A 1 97 ? -1.958 11.378 -5.354 1.00 84.06 97 GLU A O 1
ATOM 807 N N . CYS A 1 98 ? -0.000 10.300 -5.604 1.00 86.31 98 CYS A N 1
ATOM 808 C CA . CYS A 1 98 ? -0.048 9.578 -4.345 1.00 86.31 98 CYS A CA 1
ATOM 809 C C . CYS A 1 98 ? 0.548 10.391 -3.208 1.00 86.31 98 CYS A C 1
ATOM 811 O O . CYS A 1 98 ? 1.735 10.692 -3.185 1.00 86.31 98 CYS A O 1
ATOM 813 N N . GLU A 1 99 ? -0.279 10.665 -2.206 1.00 83.69 99 GLU A N 1
ATOM 814 C CA . GLU A 1 99 ? 0.150 11.355 -0.989 1.00 83.69 99 GLU A CA 1
ATOM 815 C C . GLU A 1 99 ? 0.897 10.414 -0.021 1.00 83.69 99 GLU A C 1
ATOM 817 O O . GLU A 1 99 ? 1.540 10.874 0.921 1.00 83.69 99 GLU A O 1
ATOM 822 N N . ILE A 1 100 ? 0.840 9.093 -0.246 1.00 84.88 100 ILE A N 1
ATOM 823 C CA . ILE A 1 100 ? 1.501 8.099 0.604 1.00 84.88 100 ILE A CA 1
ATOM 824 C C . ILE A 1 100 ? 2.963 7.941 0.189 1.00 84.88 100 ILE A C 1
ATOM 826 O O . ILE A 1 100 ? 3.273 7.419 -0.880 1.00 84.88 100 ILE A O 1
ATOM 830 N N . GLN A 1 101 ? 3.876 8.268 1.098 1.00 82.62 101 GLN A N 1
ATOM 831 C CA . GLN A 1 101 ? 5.290 7.939 0.945 1.00 82.62 101 GLN A CA 1
ATOM 832 C C . GLN A 1 101 ? 5.542 6.489 1.382 1.00 82.62 101 GLN A C 1
ATOM 834 O O . GLN A 1 101 ? 5.800 6.2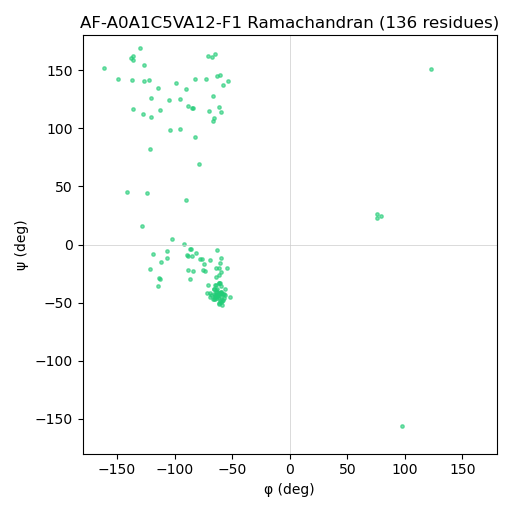35 2.551 1.00 82.62 101 GLN A O 1
ATOM 839 N N . LEU A 1 102 ? 5.494 5.507 0.469 1.00 80.00 102 LEU A N 1
ATOM 840 C CA . LEU A 1 102 ? 5.588 4.074 0.837 1.00 80.00 102 LEU A CA 1
ATOM 841 C C . LEU A 1 102 ? 6.901 3.666 1.543 1.00 80.00 102 LEU A C 1
ATOM 843 O O . LEU A 1 102 ? 6.979 2.570 2.100 1.00 80.00 102 LEU A O 1
ATOM 847 N N 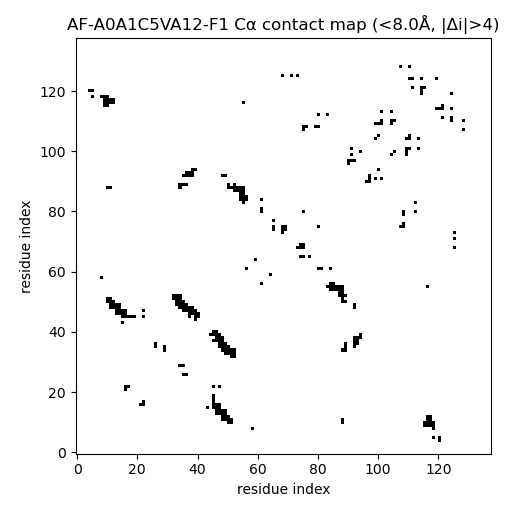. HIS A 1 103 ? 7.943 4.501 1.481 1.00 75.88 103 HIS A N 1
ATOM 848 C CA . HIS A 1 103 ? 9.252 4.247 2.099 1.00 75.88 103 HIS A CA 1
ATOM 849 C C . HIS A 1 103 ? 9.534 5.087 3.345 1.00 75.88 103 HIS A C 1
ATOM 851 O O . HIS A 1 103 ? 10.475 4.768 4.066 1.00 75.88 103 HIS A O 1
ATOM 857 N N . ASP A 1 104 ? 8.718 6.106 3.604 1.00 74.19 104 ASP A N 1
ATOM 858 C CA . ASP A 1 104 ? 8.828 6.988 4.770 1.00 74.19 104 ASP A CA 1
ATOM 859 C C . ASP A 1 104 ? 7.421 7.326 5.283 1.00 74.19 104 ASP A C 1
ATOM 861 O O . ASP A 1 104 ? 7.036 8.476 5.478 1.00 74.19 104 ASP A O 1
ATOM 865 N N . CYS A 1 105 ? 6.575 6.297 5.373 1.00 71.25 105 CYS A N 1
ATOM 866 C CA . CYS A 1 105 ? 5.162 6.484 5.652 1.00 71.25 105 CYS A CA 1
ATOM 867 C C . CYS A 1 105 ? 4.974 6.936 7.100 1.00 71.25 105 CYS A C 1
ATOM 869 O O . CYS A 1 105 ? 5.222 6.178 8.037 1.00 71.25 105 CYS A O 1
ATOM 871 N N . LEU A 1 106 ? 4.480 8.160 7.256 1.00 70.12 106 LEU A N 1
ATOM 872 C CA . LEU A 1 106 ? 4.055 8.725 8.527 1.00 70.12 106 LEU A CA 1
ATOM 873 C C . LEU A 1 106 ? 2.526 8.721 8.557 1.00 70.12 106 LEU A C 1
ATOM 875 O O . LEU A 1 106 ? 1.891 9.284 7.667 1.00 70.12 106 LEU A O 1
ATOM 879 N N . GLY A 1 107 ? 1.936 8.095 9.575 1.00 83.25 107 GLY A N 1
ATOM 880 C CA . GLY A 1 107 ? 0.484 8.063 9.752 1.00 83.25 107 GLY A CA 1
ATOM 881 C C . GLY A 1 107 ? -0.105 6.658 9.811 1.00 83.25 107 GLY A C 1
ATOM 882 O O . GLY A 1 107 ? 0.422 5.694 9.248 1.00 83.25 107 GLY A O 1
ATOM 883 N N . GLN A 1 108 ? -1.220 6.542 10.534 1.00 91.06 108 GLN A N 1
ATOM 884 C CA . GLN A 1 108 ? -1.803 5.243 10.852 1.00 91.06 108 GLN A CA 1
ATOM 885 C C . GLN A 1 108 ? -2.395 4.559 9.618 1.00 91.06 108 GLN A C 1
ATOM 887 O O . GLN A 1 108 ? -2.137 3.375 9.384 1.00 91.06 108 GLN A O 1
ATOM 892 N N . GLU A 1 109 ? -3.145 5.305 8.802 1.00 93.06 109 GLU A N 1
ATOM 893 C CA . GLU A 1 109 ? -3.760 4.779 7.582 1.00 93.06 109 GLU A CA 1
ATOM 894 C C . GLU A 1 109 ? -2.711 4.465 6.516 1.00 93.06 109 GLU A C 1
ATOM 896 O O . GLU A 1 109 ? -2.774 3.414 5.879 1.00 93.06 109 GLU A O 1
ATOM 901 N N . GLU A 1 110 ? -1.720 5.341 6.347 1.00 92.12 110 GLU A N 1
ATOM 902 C CA . GLU A 1 110 ? -0.616 5.178 5.400 1.00 92.12 110 GLU A CA 1
ATOM 903 C C . GLU A 1 110 ? 0.159 3.887 5.673 1.00 92.12 110 GLU A C 1
ATOM 905 O O . GLU A 1 110 ? 0.404 3.092 4.758 1.00 92.12 110 GLU A O 1
ATOM 910 N N . LEU A 1 111 ? 0.508 3.639 6.939 1.00 91.38 111 LEU A N 1
ATOM 911 C CA . LEU A 1 111 ? 1.240 2.440 7.332 1.00 91.38 111 LEU A CA 1
ATOM 912 C C . LEU A 1 111 ? 0.361 1.180 7.242 1.00 91.38 111 LEU A C 1
ATOM 914 O O . LEU A 1 111 ? 0.851 0.116 6.849 1.00 91.38 111 LEU A O 1
ATOM 918 N N . ALA A 1 112 ? -0.940 1.285 7.543 1.00 92.50 112 ALA A N 1
ATOM 919 C CA . ALA A 1 112 ? -1.901 0.198 7.345 1.00 92.50 112 ALA A CA 1
ATOM 920 C C . ALA A 1 112 ? -2.012 -0.202 5.866 1.00 92.50 112 ALA A C 1
ATOM 922 O O . ALA A 1 112 ? -1.853 -1.377 5.525 1.00 92.50 112 ALA A O 1
ATOM 923 N N . VAL A 1 113 ? -2.202 0.772 4.974 1.00 93.88 113 VAL A N 1
ATOM 924 C CA . VAL A 1 113 ? -2.259 0.561 3.521 1.00 93.88 113 VAL A CA 1
ATOM 925 C C . VAL A 1 113 ? -0.949 -0.019 2.993 1.00 93.88 113 VAL A C 1
ATOM 927 O O . VAL A 1 113 ? -0.966 -1.015 2.270 1.00 93.88 113 VAL A O 1
ATOM 930 N N . THR A 1 114 ? 0.191 0.535 3.404 1.00 91.38 114 THR A N 1
ATOM 931 C CA . THR A 1 114 ? 1.521 0.049 3.007 1.00 91.38 114 THR A CA 1
ATOM 932 C C . THR A 1 114 ? 1.740 -1.404 3.438 1.00 91.38 114 THR A C 1
ATOM 934 O O . THR A 1 114 ? 2.230 -2.227 2.657 1.00 91.38 114 THR A O 1
ATOM 937 N N . GLY A 1 115 ? 1.303 -1.757 4.651 1.00 91.06 115 GLY A N 1
ATOM 938 C CA . GLY A 1 115 ? 1.324 -3.131 5.143 1.00 91.06 115 GLY A CA 1
ATOM 939 C C . GLY A 1 115 ? 0.507 -4.084 4.273 1.00 91.06 115 GLY A C 1
ATOM 940 O O . GLY A 1 115 ? 1.003 -5.148 3.898 1.00 91.06 115 GLY A O 1
ATOM 941 N N . LEU A 1 116 ? -0.708 -3.691 3.881 1.00 92.06 116 LEU A N 1
ATOM 942 C CA . LEU A 1 116 ? -1.561 -4.488 2.993 1.00 92.06 116 LEU A CA 1
ATOM 943 C C . LEU A 1 116 ? -0.952 -4.653 1.594 1.00 92.06 116 LEU A C 1
ATOM 945 O O . LEU A 1 116 ? -0.931 -5.766 1.065 1.00 92.06 116 LEU A O 1
ATOM 949 N N . LEU A 1 117 ? -0.411 -3.576 1.017 1.00 91.44 117 LEU A N 1
ATOM 950 C CA . LEU A 1 117 ? 0.218 -3.579 -0.308 1.00 91.44 117 LEU A CA 1
ATOM 951 C C . LEU A 1 117 ? 1.400 -4.554 -0.376 1.00 91.44 117 LEU A C 1
ATOM 953 O O . LEU A 1 117 ? 1.472 -5.394 -1.280 1.00 91.44 117 LEU A O 1
ATOM 957 N N . PHE A 1 118 ? 2.307 -4.483 0.600 1.00 88.75 118 PHE A N 1
ATOM 958 C CA . PHE A 1 118 ? 3.507 -5.323 0.638 1.00 88.75 118 PHE A CA 1
ATOM 959 C C . PHE A 1 118 ? 3.288 -6.691 1.297 1.00 88.75 118 PHE A C 1
ATOM 961 O O . PHE A 1 118 ? 4.184 -7.540 1.264 1.00 88.75 118 PHE A O 1
ATOM 968 N N . GLY A 1 119 ? 2.085 -6.943 1.821 1.00 87.75 119 GLY A N 1
ATOM 969 C CA . GLY A 1 119 ? 1.692 -8.215 2.421 1.00 87.75 119 GLY A CA 1
ATOM 970 C C . GLY A 1 119 ? 2.270 -8.449 3.818 1.00 87.75 119 GLY A C 1
ATOM 971 O O . GLY A 1 119 ? 2.441 -9.603 4.220 1.00 87.75 119 GLY A O 1
ATOM 972 N N . TYR A 1 120 ? 2.586 -7.385 4.556 1.00 85.50 120 TYR A N 1
ATOM 973 C CA . TYR A 1 120 ? 3.026 -7.485 5.945 1.00 85.50 120 TYR A CA 1
ATOM 974 C C . TYR A 1 120 ? 1.917 -8.072 6.830 1.00 85.50 120 TYR A C 1
ATOM 976 O O . TYR A 1 120 ? 0.733 -7.824 6.585 1.00 85.50 120 TYR A O 1
ATOM 984 N N . PRO A 1 121 ? 2.263 -8.879 7.853 1.00 85.38 121 PRO A N 1
ATOM 985 C CA . PRO A 1 121 ? 1.283 -9.303 8.843 1.00 85.38 121 PRO A CA 1
ATOM 986 C C . PRO A 1 121 ? 0.657 -8.077 9.508 1.00 85.38 121 PRO A C 1
ATOM 988 O O . PRO A 1 121 ? 1.376 -7.150 9.886 1.00 85.38 121 PRO A O 1
ATOM 991 N N . VAL A 1 122 ? -0.663 -8.092 9.703 1.00 86.69 122 VAL A N 1
ATOM 992 C CA . VAL A 1 122 ? -1.372 -6.989 10.371 1.00 86.69 122 VAL A CA 1
ATOM 993 C C . VAL A 1 122 ? -0.771 -6.736 11.752 1.00 86.69 122 VAL A C 1
ATOM 995 O O . VAL A 1 122 ? -0.562 -5.592 12.138 1.00 86.69 122 VAL A O 1
ATOM 998 N N . GLU A 1 123 ? -0.392 -7.797 12.464 1.00 85.00 123 GLU A N 1
ATOM 999 C CA . GLU A 1 123 ? 0.250 -7.720 13.774 1.00 85.00 123 GLU A CA 1
ATOM 1000 C C . GLU A 1 123 ? 1.576 -6.942 13.743 1.00 85.00 123 GLU A C 1
ATOM 1002 O O . GLU A 1 123 ? 1.888 -6.220 14.690 1.00 85.00 123 GLU A O 1
ATOM 1007 N N . SER A 1 124 ? 2.346 -7.051 12.655 1.00 85.81 124 SER A N 1
ATOM 1008 C CA . SER A 1 124 ? 3.589 -6.292 12.480 1.00 85.81 124 SER A CA 1
ATOM 1009 C C . SER A 1 124 ? 3.303 -4.806 12.303 1.00 85.81 124 SER A C 1
ATOM 1011 O O . SER A 1 124 ? 3.956 -3.981 12.939 1.00 85.81 124 SER A O 1
ATOM 1013 N N . THR A 1 125 ? 2.295 -4.461 11.502 1.00 89.00 125 THR A N 1
ATOM 1014 C CA . THR A 1 125 ? 1.873 -3.069 11.329 1.00 89.00 125 THR A CA 1
ATOM 1015 C C . THR A 1 125 ? 1.316 -2.483 12.626 1.00 89.00 125 THR A C 1
ATOM 1017 O O . THR A 1 125 ? 1.701 -1.387 13.017 1.00 89.00 125 THR A O 1
ATOM 1020 N N . VAL A 1 126 ? 0.480 -3.233 13.350 1.00 89.31 126 VAL A N 1
ATOM 1021 C CA . VAL A 1 126 ? -0.038 -2.843 14.672 1.00 89.31 126 VAL A CA 1
ATOM 1022 C C . VAL A 1 126 ? 1.102 -2.546 15.650 1.00 89.31 126 VAL A C 1
ATOM 1024 O O . VAL A 1 126 ? 1.044 -1.557 16.377 1.00 89.31 126 VAL A O 1
ATOM 1027 N N . ALA A 1 127 ? 2.146 -3.380 15.678 1.00 87.81 127 ALA A N 1
ATOM 1028 C CA . ALA A 1 127 ? 3.290 -3.175 16.564 1.00 87.81 127 ALA A CA 1
ATOM 1029 C C . ALA A 1 127 ? 4.064 -1.885 16.244 1.00 87.81 127 ALA A C 1
ATOM 1031 O O . ALA A 1 127 ? 4.491 -1.191 17.166 1.00 87.81 127 ALA A O 1
ATOM 1032 N N . LEU A 1 128 ? 4.222 -1.551 14.959 1.00 86.69 128 LEU A N 1
ATOM 1033 C CA . LEU A 1 128 ? 4.862 -0.304 14.535 1.00 86.69 128 LEU A CA 1
ATOM 1034 C C . LEU A 1 128 ? 4.033 0.919 14.944 1.00 86.69 128 LEU A C 1
ATOM 1036 O O . LEU A 1 128 ? 4.573 1.821 15.577 1.00 86.69 128 LEU A O 1
ATOM 1040 N N . LEU A 1 129 ? 2.721 0.896 14.689 1.00 87.25 129 LEU A N 1
ATOM 1041 C CA . LEU A 1 129 ? 1.815 1.989 15.060 1.00 87.25 129 LEU A CA 1
ATOM 1042 C C . LEU A 1 129 ? 1.804 2.254 16.563 1.00 87.25 129 LEU A C 1
ATOM 1044 O O . LEU A 1 129 ? 1.851 3.400 16.998 1.00 87.25 129 LEU A O 1
ATOM 1048 N N . LYS A 1 130 ? 1.794 1.195 17.376 1.00 85.62 130 LYS A N 1
ATOM 1049 C CA . LYS A 1 130 ? 1.865 1.342 18.834 1.00 85.62 130 LYS A CA 1
ATOM 1050 C C . LYS A 1 130 ? 3.179 1.961 19.287 1.00 85.62 130 LYS A C 1
ATOM 1052 O O . LYS A 1 130 ? 3.169 2.829 20.149 1.00 85.62 130 LYS A O 1
ATOM 1057 N N . LYS A 1 131 ? 4.296 1.560 18.677 1.00 80.75 131 LYS A N 1
ATOM 1058 C CA . LYS A 1 131 ? 5.605 2.134 18.992 1.00 80.75 131 LYS A CA 1
ATOM 1059 C C . LYS A 1 131 ? 5.663 3.628 18.661 1.00 80.75 131 LYS A C 1
ATOM 1061 O O . LYS A 1 131 ? 6.225 4.376 19.450 1.00 80.75 131 LYS A O 1
ATOM 1066 N N . GLU A 1 132 ? 5.084 4.054 17.537 1.00 66.88 132 GLU A N 1
ATOM 1067 C CA . GLU A 1 132 ? 4.996 5.478 17.181 1.00 66.88 132 GLU A CA 1
ATOM 1068 C C . GLU A 1 132 ? 4.162 6.273 18.192 1.00 66.88 132 GLU A C 1
ATOM 1070 O O . GLU A 1 132 ? 4.619 7.308 18.681 1.00 66.88 132 GLU A O 1
ATOM 1075 N N . ILE A 1 133 ? 2.992 5.751 18.578 1.00 59.28 133 ILE A N 1
ATOM 1076 C CA . ILE A 1 133 ? 2.133 6.353 19.610 1.00 59.28 133 ILE A CA 1
ATOM 1077 C C . ILE A 1 133 ? 2.895 6.499 20.936 1.00 59.28 133 ILE A C 1
ATOM 1079 O O . ILE A 1 133 ? 2.884 7.575 21.533 1.00 59.28 133 ILE A O 1
ATOM 1083 N N . ASP A 1 134 ? 3.607 5.452 21.362 1.00 60.59 134 ASP A N 1
ATOM 1084 C CA . ASP A 1 134 ? 4.388 5.464 22.603 1.00 60.59 134 ASP A CA 1
ATOM 1085 C C . ASP A 1 134 ? 5.548 6.475 22.548 1.00 60.59 134 ASP A C 1
ATOM 1087 O O . ASP A 1 134 ? 5.869 7.110 23.552 1.00 60.59 134 ASP A O 1
ATOM 1091 N N . THR A 1 135 ? 6.173 6.677 21.382 1.00 58.53 135 THR A N 1
ATOM 1092 C CA . THR A 1 135 ? 7.256 7.664 21.22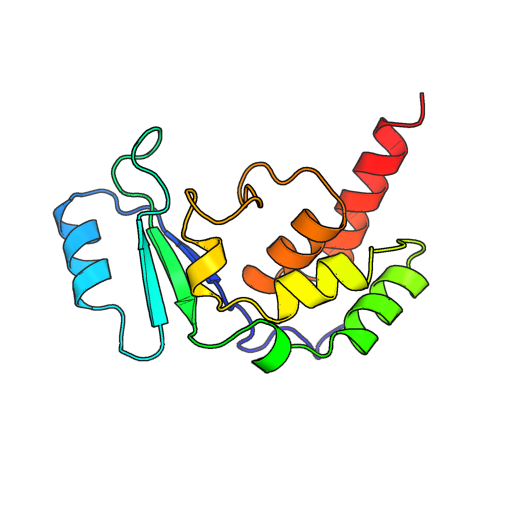2 1.00 58.53 135 THR A CA 1
ATOM 1093 C C . THR A 1 135 ? 6.783 9.117 21.175 1.00 58.53 135 THR A C 1
ATOM 1095 O O . THR A 1 135 ? 7.571 10.008 21.487 1.00 58.53 135 THR A O 1
ATOM 1098 N N . CYS A 1 136 ? 5.519 9.373 20.831 1.00 53.09 136 CYS A N 1
ATOM 1099 C CA . CYS A 1 136 ? 4.917 10.711 20.866 1.00 53.09 136 CYS A CA 1
ATOM 1100 C C . CYS A 1 136 ? 4.322 11.079 22.240 1.00 53.09 136 CYS A C 1
ATOM 1102 O O . CYS A 1 136 ? 3.846 12.198 22.415 1.00 53.09 136 CYS A O 1
ATOM 1104 N N . GLY A 1 137 ? 4.337 10.157 23.209 1.00 45.66 137 GLY A N 1
ATOM 1105 C CA . GLY A 1 137 ? 3.761 10.3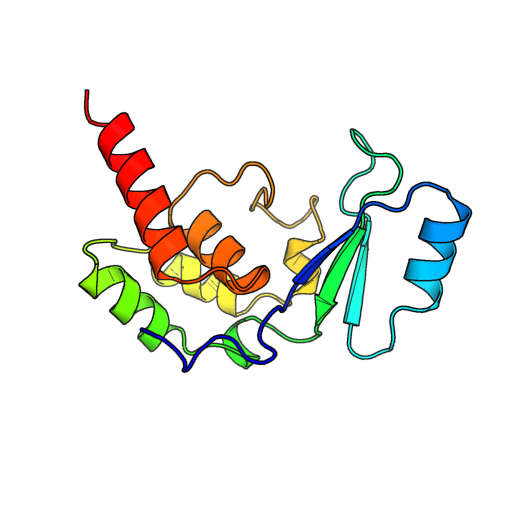20 24.548 1.00 45.66 137 GLY A CA 1
ATOM 1106 C C . GLY A 1 137 ? 4.700 10.895 25.619 1.00 45.66 137 GLY A C 1
ATOM 1107 O O . GLY A 1 137 ? 4.623 10.442 26.762 1.00 45.66 137 GLY A O 1
ATOM 1108 N N . TYR A 1 138 ? 5.566 11.859 25.280 1.00 40.00 138 TYR A N 1
ATOM 1109 C CA . TYR A 1 138 ? 6.437 12.573 26.233 1.00 40.00 138 TYR A CA 1
ATOM 1110 C C . TYR A 1 138 ? 6.183 14.080 26.252 1.00 40.00 138 TYR A C 1
ATOM 1112 O O . TYR A 1 138 ? 6.228 14.701 25.167 1.00 40.00 138 TYR A O 1
#

Foldseek 3Di:
DCPPQDDPQQFKDKDADPDPVSLVVCVVPQDPQKDWAQQDCPDRNRIIMIGGWDFLLVPDDLVVLQVVLVVLVHHDDSVVLVVRRHDIPNQCSDPVRDPQPLVPGDDLSSLSSSCSNRVNDPVVSSVVVVVVVVVVPD

Sequence (138 aa):
MNYAVQKNKKLAATVYPKTAEEYMQMIGTVGDEYYCYPYHTREYQYMLYVSRKGSLSDYFDLDQILSVYGACGIELDAEKMKKYFQKELSYFGNEEECEIQLHDCLGQEELAVTGLLFGYPVESTVALLKKEIDTCGY

Secondary structure (DSSP, 8-state):
--TTS-SS---EEEE--SSHHHHHHHHHHS-TTEEEEE--SSSSTT-EEEEESSBGGGT--HHHHHHHHHHTT----HHHHHHHHTSBTTGGG-TTT----TTS--SHHHHHHHHHHHT--HHHHHHHHHHHHHHT--